Protein AF-A0A3A1U4P5-F1 (afdb_monomer)

Organism: NCBI:txid2306585

pLDDT: mean 86.55, std 12.1, range [47.84, 97.88]

Secondary structure (DSSP, 8-state):
-HHHHHHHHHHHHHHHHHHHHT-HHHHHHHHHHHHHHHHHHHHHHHHHHHTTSS---GGGS-S-EETTEETTHHHHHHHHHHHHHHHHHHH------

Foldseek 3Di:
DVVLVVVLVVLLVVLLVLQVVVHDVSNVVLVVQLVVQLVVCLVVQLVCQVVVVDDDDPVPAPPDDDNRGGPVSSSVSSSCSRNVSSVCVVPPDDPPD

Sequence (97 aa):
MWLAAGVAVPVSVVALVVLALHGRRVLLAALAGLVALVALTAVFDNVIVGSGIVAYDESRILGVRLGVAPVEDFSYAIVAALALPALWVLLRPRRAR

Solvent-accessible surface area (backbone atoms only — not comparable to full-atom values): 5473 Å² total; per-residue (Å²): 102,72,71,56,60,65,48,38,56,59,49,32,50,52,16,49,51,51,26,48,76,72,29,68,69,54,32,52,52,38,50,51,49,32,53,52,49,50,53,49,49,57,53,50,44,28,49,42,37,68,70,61,79,48,84,81,62,72,91,73,50,93,80,56,55,59,85,76,20,60,53,68,64,52,49,55,50,51,29,50,39,32,36,51,60,27,48,51,64,72,67,52,75,80,75,80,124

Nearest PDB structures (foldseek):
  7y8a-assembly1_K  TM=3.428E-01  e=5.612E+00  Chroomonas placoidea
  6uzv-assembly1_K  TM=3.475E-01  e=8.313E+00  Synechocystis sp. PCC 6803 substr. Kazusa
  7qco-assembly1_L  TM=2.566E-01  e=7.859E+00  Chroococcidiopsis sp. TS-821

Structure (mmCIF, N/CA/C/O backbone):
data_AF-A0A3A1U4P5-F1
#
_entry.id   AF-A0A3A1U4P5-F1
#
loop_
_atom_site.group_PDB
_atom_site.id
_atom_site.type_symbol
_atom_site.label_atom_id
_atom_site.label_alt_id
_atom_site.label_comp_id
_atom_site.label_asym_id
_atom_site.label_entity_id
_atom_site.label_seq_id
_atom_site.pdbx_PDB_ins_code
_atom_site.Cartn_x
_atom_site.Cartn_y
_atom_site.Cartn_z
_atom_site.occupancy
_atom_site.B_iso_or_equiv
_atom_site.auth_seq_id
_atom_site.auth_comp_id
_atom_site.auth_asym_id
_atom_site.auth_atom_id
_atom_site.pdbx_PDB_model_num
ATOM 1 N N . MET A 1 1 ? -1.565 -12.668 -12.221 1.00 58.03 1 MET A N 1
ATOM 2 C CA . MET A 1 1 ? -1.861 -11.227 -12.382 1.00 58.03 1 MET A CA 1
ATOM 3 C C . MET A 1 1 ? -3.307 -10.902 -12.010 1.00 58.03 1 MET A C 1
ATOM 5 O O . MET A 1 1 ? -3.505 -10.292 -10.971 1.00 58.03 1 MET A O 1
ATOM 9 N N . TRP A 1 2 ? -4.319 -11.370 -12.757 1.00 51.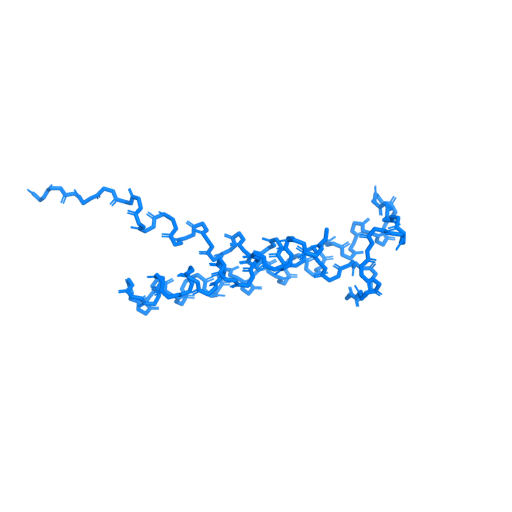44 2 TRP A N 1
ATOM 10 C CA . TRP A 1 2 ? -5.740 -11.028 -12.526 1.00 51.44 2 TRP A CA 1
ATOM 11 C C . TRP A 1 2 ? -6.265 -11.316 -11.108 1.00 51.44 2 TRP A C 1
ATOM 13 O O . TRP A 1 2 ? -6.954 -10.483 -10.526 1.00 51.44 2 TRP A O 1
ATOM 23 N N . LEU A 1 3 ? -5.872 -12.445 -10.506 1.00 55.47 3 LEU A N 1
ATOM 24 C CA . LEU A 1 3 ? -6.245 -12.781 -9.125 1.00 55.47 3 LEU A CA 1
ATOM 25 C C . LEU A 1 3 ? -5.576 -11.869 -8.078 1.00 55.47 3 LEU A C 1
ATOM 27 O O . LEU A 1 3 ? -6.169 -11.598 -7.042 1.00 55.47 3 LEU A O 1
ATOM 31 N N . ALA A 1 4 ? -4.369 -11.361 -8.351 1.00 58.28 4 ALA A N 1
ATOM 32 C CA . ALA A 1 4 ? -3.655 -10.468 -7.436 1.00 58.28 4 ALA A CA 1
ATOM 33 C C . ALA A 1 4 ? -4.269 -9.057 -7.440 1.00 58.28 4 ALA A C 1
ATOM 35 O O . ALA A 1 4 ? -4.523 -8.498 -6.377 1.00 58.28 4 ALA A O 1
ATOM 36 N N . ALA A 1 5 ? -4.603 -8.524 -8.622 1.00 63.84 5 ALA A N 1
ATOM 37 C CA . ALA A 1 5 ? -5.297 -7.240 -8.751 1.00 63.84 5 ALA A CA 1
ATOM 38 C C . ALA A 1 5 ? -6.717 -7.282 -8.152 1.00 63.84 5 ALA A C 1
ATOM 40 O O . ALA A 1 5 ? -7.130 -6.344 -7.470 1.00 63.84 5 ALA A O 1
ATOM 41 N N . GLY A 1 6 ? -7.437 -8.396 -8.338 1.00 76.06 6 GLY A N 1
ATOM 42 C CA . GLY A 1 6 ? -8.780 -8.588 -7.782 1.00 76.06 6 GLY A CA 1
ATOM 43 C C . GLY A 1 6 ? -8.825 -8.640 -6.250 1.00 76.06 6 GLY A C 1
ATOM 44 O O . GLY A 1 6 ? -9.822 -8.234 -5.663 1.00 76.06 6 GLY A O 1
ATOM 45 N N . VAL A 1 7 ? -7.747 -9.090 -5.597 1.00 82.12 7 VAL A N 1
ATOM 46 C CA . VAL A 1 7 ? -7.638 -9.149 -4.126 1.00 82.12 7 VAL A CA 1
ATOM 47 C C . VAL A 1 7 ? -7.032 -7.870 -3.540 1.00 82.12 7 VAL A C 1
ATOM 49 O O . VAL A 1 7 ? -7.392 -7.475 -2.432 1.00 82.12 7 VAL A O 1
ATOM 52 N N . ALA A 1 8 ? -6.160 -7.180 -4.277 1.00 86.62 8 ALA A N 1
ATOM 53 C CA . ALA A 1 8 ? -5.509 -5.962 -3.801 1.00 86.62 8 ALA A CA 1
ATOM 54 C C . ALA A 1 8 ? -6.522 -4.874 -3.415 1.00 86.62 8 ALA A C 1
ATOM 56 O O . ALA A 1 8 ? -6.457 -4.333 -2.314 1.00 86.62 8 ALA A O 1
ATOM 57 N N . VAL A 1 9 ? -7.506 -4.611 -4.281 1.00 90.00 9 VAL A N 1
ATOM 58 C CA . VAL A 1 9 ? -8.539 -3.591 -4.039 1.00 90.00 9 VAL A CA 1
ATOM 59 C C . VAL A 1 9 ? -9.331 -3.853 -2.750 1.00 90.00 9 VAL A C 1
ATOM 61 O O . VAL A 1 9 ? -9.330 -2.973 -1.885 1.00 90.00 9 VAL A O 1
ATOM 64 N N . PRO A 1 10 ? -9.981 -5.019 -2.548 1.00 93.12 10 PRO A N 1
ATOM 65 C CA . PRO A 1 10 ? -10.740 -5.260 -1.325 1.00 93.12 10 PRO A CA 1
ATOM 66 C C . PRO A 1 10 ? -9.853 -5.237 -0.077 1.00 93.12 10 PRO A C 1
ATOM 68 O O . PRO A 1 10 ? -10.272 -4.689 0.940 1.00 93.12 10 PRO A O 1
ATOM 71 N N . VAL A 1 11 ? -8.615 -5.744 -0.143 1.00 93.94 11 VAL A N 1
ATOM 72 C CA . VAL A 1 11 ? -7.680 -5.689 0.994 1.00 93.94 11 VAL A CA 1
ATOM 73 C C . 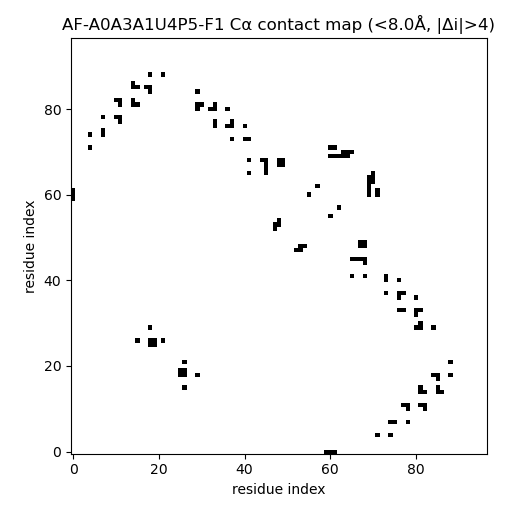VAL A 1 11 ? -7.329 -4.246 1.354 1.00 93.94 11 VAL A C 1
ATOM 75 O O . VAL A 1 11 ? -7.414 -3.873 2.524 1.00 93.94 11 VAL A O 1
ATOM 78 N N . SER A 1 12 ? -6.987 -3.411 0.372 1.00 94.50 12 SER A N 1
ATOM 79 C CA . SER A 1 12 ? -6.674 -1.996 0.595 1.00 94.50 12 SER A CA 1
ATOM 80 C C . SER A 1 12 ? -7.875 -1.213 1.129 1.00 94.50 12 SER A C 1
ATOM 82 O O . SER A 1 12 ? -7.707 -0.388 2.027 1.00 94.50 12 SER A O 1
ATOM 84 N N . VAL A 1 13 ? -9.088 -1.495 0.639 1.00 96.00 13 VAL A N 1
ATOM 85 C CA . VAL A 1 13 ? -10.325 -0.876 1.143 1.00 96.00 13 VAL A CA 1
ATOM 86 C C . VAL A 1 13 ? -10.578 -1.274 2.595 1.00 96.00 13 VAL A C 1
ATOM 88 O O . VAL A 1 13 ? -10.787 -0.401 3.435 1.00 96.00 13 VAL A O 1
ATOM 91 N N . VAL A 1 14 ? -10.508 -2.568 2.923 1.00 97.19 14 VAL A N 1
ATOM 92 C CA . VAL A 1 14 ? -10.684 -3.049 4.304 1.00 97.19 14 VAL A CA 1
ATOM 93 C C . VAL A 1 14 ? -9.635 -2.434 5.226 1.00 97.19 14 VAL A C 1
ATOM 95 O O . VAL A 1 14 ? -9.978 -1.942 6.299 1.00 97.19 14 VAL A O 1
ATOM 98 N N . ALA A 1 15 ? -8.372 -2.397 4.802 1.00 96.88 15 ALA A N 1
ATOM 99 C CA . ALA A 1 15 ? -7.298 -1.781 5.568 1.00 96.88 15 ALA A CA 1
ATOM 100 C C . ALA A 1 15 ? -7.552 -0.285 5.819 1.00 96.88 15 ALA A C 1
ATOM 102 O O . ALA A 1 15 ? -7.436 0.168 6.956 1.00 96.88 15 ALA A O 1
ATOM 103 N N . LEU A 1 16 ? -7.969 0.475 4.801 1.00 96.81 16 LEU A N 1
ATOM 104 C CA . LEU A 1 16 ? -8.338 1.888 4.949 1.00 96.81 16 LEU A CA 1
ATOM 105 C C . LEU A 1 16 ? -9.496 2.084 5.928 1.00 96.81 16 LEU A C 1
ATOM 107 O O . LEU A 1 16 ? -9.425 2.973 6.776 1.00 96.81 16 LEU A O 1
ATOM 111 N N . VAL A 1 17 ? -10.532 1.245 5.849 1.00 97.50 17 VAL A N 1
ATOM 112 C CA . VAL A 1 17 ? -11.666 1.283 6.783 1.00 97.50 17 VAL A CA 1
ATOM 113 C C . VAL A 1 17 ? -11.187 1.011 8.207 1.00 97.50 17 VAL A C 1
ATOM 115 O O . VAL A 1 17 ? -11.478 1.799 9.103 1.00 97.50 17 VAL A O 1
ATOM 118 N N . VAL A 1 18 ? -10.390 -0.039 8.425 1.00 97.12 18 VAL A N 1
ATOM 119 C CA . VAL A 1 18 ? -9.808 -0.347 9.741 1.00 97.12 18 VAL A CA 1
ATOM 120 C C . VAL A 1 18 ? -9.014 0.846 10.271 1.00 97.12 18 VAL A C 1
ATOM 122 O O . VAL A 1 18 ? -9.233 1.268 11.405 1.00 97.12 18 VAL A O 1
ATOM 125 N N . LEU A 1 19 ? -8.131 1.434 9.466 1.00 96.75 19 LEU A N 1
ATOM 126 C CA . LEU A 1 19 ? -7.303 2.572 9.874 1.00 96.75 19 LEU A CA 1
ATOM 127 C C . LEU A 1 19 ? -8.137 3.817 10.197 1.00 96.75 19 LEU A C 1
ATOM 129 O O . LEU A 1 19 ? -7.860 4.498 11.184 1.00 96.75 19 LEU A O 1
ATOM 133 N N . ALA A 1 20 ? -9.178 4.092 9.407 1.00 95.69 20 ALA A N 1
ATOM 134 C CA . ALA A 1 20 ? -10.099 5.199 9.642 1.00 95.69 20 ALA A CA 1
ATOM 135 C C . ALA A 1 20 ? -10.877 5.023 10.955 1.00 95.69 20 ALA A C 1
ATOM 137 O O . ALA A 1 20 ? -10.974 5.968 11.741 1.00 95.69 20 ALA A O 1
ATOM 138 N N . LEU A 1 21 ? -11.357 3.806 11.233 1.00 96.38 21 LEU A N 1
ATOM 139 C CA . LEU A 1 21 ? -12.074 3.469 12.469 1.00 96.38 21 LEU A CA 1
ATOM 140 C C . LEU A 1 21 ? -11.188 3.570 13.721 1.00 96.38 21 LEU A C 1
ATOM 142 O O . LEU A 1 21 ? -11.695 3.843 14.806 1.00 96.38 21 LEU A O 1
ATOM 146 N N . HIS A 1 22 ? -9.870 3.410 13.583 1.00 94.88 22 HIS A N 1
ATOM 147 C CA . HIS A 1 22 ? -8.908 3.569 14.682 1.00 94.88 22 HIS A CA 1
ATOM 148 C C . HIS A 1 22 ? -8.386 5.007 14.854 1.00 94.88 22 HIS A C 1
ATOM 150 O O . HIS A 1 22 ? -7.583 5.279 15.751 1.00 94.88 22 HIS A O 1
ATOM 156 N N . GLY A 1 23 ? -8.880 5.947 14.044 1.00 96.38 23 GLY A N 1
ATOM 157 C CA . GLY A 1 23 ? -8.757 7.383 14.269 1.00 96.38 23 GLY A CA 1
ATOM 158 C C . GLY A 1 23 ? -7.920 8.130 13.232 1.00 96.38 23 GLY A C 1
ATOM 159 O O . GLY A 1 23 ? -6.973 7.618 12.636 1.00 96.38 23 GLY A O 1
ATOM 160 N N . ARG A 1 24 ? -8.233 9.424 13.076 1.00 95.94 24 ARG A N 1
ATOM 161 C CA . ARG A 1 24 ? -7.647 10.303 12.048 1.00 95.94 24 ARG A CA 1
ATOM 162 C C . ARG A 1 24 ? -6.117 10.336 12.058 1.00 95.94 24 ARG A C 1
ATOM 164 O O . ARG A 1 24 ? -5.513 10.386 10.996 1.00 95.94 24 ARG A O 1
ATOM 171 N N . ARG A 1 25 ? -5.479 10.307 13.234 1.00 96.12 25 ARG A N 1
ATOM 172 C CA . ARG A 1 25 ? -4.007 10.317 13.332 1.00 96.12 25 ARG A CA 1
ATOM 173 C C . ARG A 1 25 ? -3.379 9.053 12.734 1.00 96.12 25 ARG A C 1
ATOM 175 O O . ARG A 1 25 ? -2.378 9.162 12.038 1.00 96.12 25 ARG A O 1
ATOM 182 N N . VAL A 1 26 ? -3.982 7.888 12.978 1.00 95.25 26 VAL A N 1
ATOM 183 C CA . VAL A 1 26 ? -3.520 6.596 12.443 1.00 95.25 26 VAL A CA 1
ATOM 184 C C . VAL A 1 26 ? -3.685 6.571 10.926 1.00 95.25 26 VAL A C 1
ATOM 186 O O . VAL A 1 26 ? -2.739 6.246 10.213 1.00 95.25 26 VAL A O 1
ATOM 189 N N . LEU A 1 27 ? -4.851 7.001 10.434 1.00 96.88 27 LEU A N 1
ATOM 190 C CA . LEU A 1 27 ? -5.117 7.105 9.001 1.00 96.88 27 LEU A CA 1
ATOM 191 C C . LEU A 1 27 ? -4.122 8.037 8.296 1.00 96.88 27 LEU A C 1
ATOM 193 O O . LEU A 1 27 ? -3.530 7.646 7.298 1.00 96.88 27 LEU A O 1
ATOM 197 N N . LEU A 1 28 ? -3.902 9.250 8.815 1.00 97.56 28 LEU A N 1
ATOM 198 C CA . LEU A 1 28 ? -2.979 10.206 8.192 1.00 97.56 28 LEU A CA 1
ATOM 199 C C . LEU A 1 28 ? -1.532 9.702 8.184 1.00 97.56 28 LEU A C 1
ATOM 201 O O . LEU A 1 28 ? -0.836 9.906 7.195 1.00 97.56 28 LEU A O 1
ATOM 205 N N . A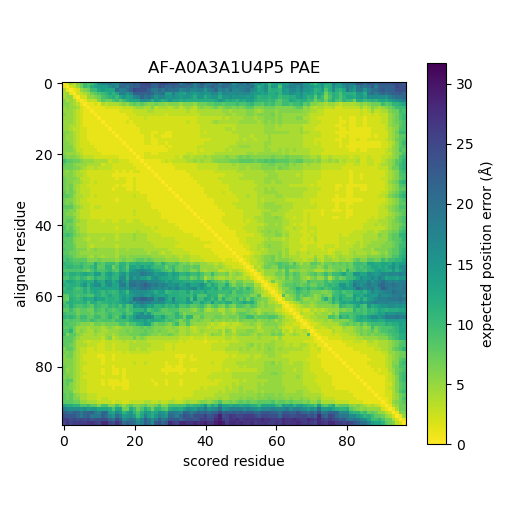LA A 1 29 ? -1.089 9.019 9.243 1.00 96.56 29 ALA A N 1
ATOM 206 C CA . ALA A 1 29 ? 0.237 8.406 9.274 1.00 96.56 29 ALA A CA 1
ATOM 207 C C . ALA A 1 29 ? 0.378 7.299 8.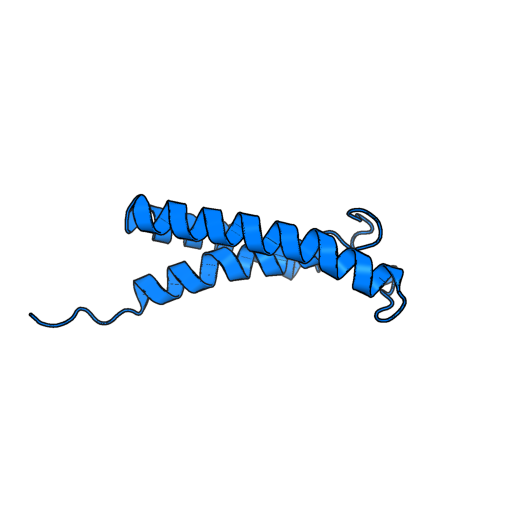215 1.00 96.56 29 ALA A C 1
ATOM 209 O O . ALA A 1 29 ? 1.375 7.262 7.497 1.00 96.56 29 ALA A O 1
ATOM 210 N N . ALA A 1 30 ? -0.637 6.440 8.072 1.00 96.94 30 ALA A N 1
ATOM 211 C CA . ALA A 1 30 ? -0.649 5.401 7.045 1.00 96.94 30 ALA A CA 1
ATOM 212 C C . ALA A 1 30 ? -0.681 5.990 5.625 1.00 96.94 30 ALA A C 1
ATOM 214 O O . ALA A 1 30 ? 0.053 5.525 4.761 1.00 96.94 30 ALA A O 1
ATOM 215 N N . LEU A 1 31 ? -1.466 7.048 5.387 1.00 97.25 31 LEU A N 1
ATOM 216 C CA . LEU A 1 31 ? -1.513 7.734 4.091 1.00 97.25 31 LEU A CA 1
ATOM 217 C C . LEU A 1 31 ? -0.193 8.435 3.755 1.00 97.25 31 LEU A C 1
ATOM 219 O O . LEU A 1 31 ? 0.254 8.371 2.614 1.00 97.25 31 LEU A O 1
ATOM 223 N N . ALA A 1 32 ? 0.460 9.067 4.732 1.00 97.88 32 ALA A N 1
ATOM 224 C CA . ALA A 1 32 ? 1.785 9.649 4.532 1.00 97.88 32 ALA A CA 1
ATOM 225 C C . ALA A 1 32 ? 2.817 8.568 4.167 1.00 97.88 32 ALA A C 1
ATOM 227 O O . ALA A 1 32 ? 3.588 8.746 3.225 1.00 97.88 32 ALA A O 1
ATOM 228 N N . GLY A 1 33 ? 2.786 7.426 4.864 1.00 97.25 33 GLY A N 1
ATOM 229 C CA . GLY A 1 33 ? 3.620 6.266 4.545 1.00 97.25 33 GLY A CA 1
ATOM 230 C C . GLY A 1 33 ? 3.329 5.687 3.160 1.00 97.25 33 GLY A C 1
ATOM 231 O O . GLY A 1 33 ? 4.262 5.391 2.422 1.00 97.25 33 GLY A O 1
ATOM 232 N N . LEU A 1 34 ? 2.053 5.590 2.777 1.00 96.81 34 LEU A N 1
ATOM 233 C CA . LEU A 1 34 ? 1.625 5.158 1.446 1.00 96.81 34 LEU A CA 1
ATOM 234 C C . LEU A 1 34 ? 2.200 6.063 0.356 1.00 96.81 34 LEU A C 1
ATOM 236 O O . LEU A 1 34 ? 2.791 5.561 -0.594 1.00 96.81 34 LEU A O 1
ATOM 240 N N . VAL A 1 35 ? 2.055 7.383 0.500 1.00 97.44 35 VAL A N 1
ATOM 241 C CA . VAL A 1 35 ? 2.583 8.353 -0.471 1.00 97.44 35 VAL A CA 1
ATOM 242 C C . VAL A 1 35 ? 4.099 8.232 -0.584 1.00 97.44 35 VAL A C 1
ATOM 244 O O . VAL A 1 35 ? 4.619 8.156 -1.694 1.00 97.44 35 VAL A O 1
ATOM 247 N N . ALA A 1 36 ? 4.804 8.173 0.549 1.00 97.31 36 ALA A N 1
ATOM 248 C CA . ALA A 1 36 ? 6.253 8.020 0.558 1.00 97.31 36 ALA A CA 1
ATOM 249 C C . ALA A 1 36 ? 6.691 6.713 -0.119 1.00 97.31 36 ALA A C 1
ATOM 251 O O . ALA A 1 36 ? 7.575 6.739 -0.971 1.00 97.31 36 ALA A O 1
ATOM 252 N N . LEU A 1 37 ? 6.053 5.586 0.215 1.00 96.31 37 LEU A N 1
ATOM 253 C CA . LEU A 1 37 ? 6.403 4.288 -0.353 1.00 96.31 37 LEU A CA 1
ATOM 254 C C . LEU A 1 37 ? 6.130 4.248 -1.857 1.00 96.31 37 LEU A C 1
ATOM 256 O O . LEU A 1 37 ? 7.016 3.870 -2.606 1.00 96.31 37 LEU A O 1
ATOM 260 N N . VAL A 1 38 ? 4.959 4.704 -2.309 1.00 94.56 38 VAL A N 1
ATOM 261 C CA . VAL A 1 38 ? 4.612 4.753 -3.739 1.00 94.56 38 VAL A CA 1
ATOM 262 C C . VAL A 1 38 ? 5.569 5.655 -4.515 1.00 94.56 38 VAL A C 1
ATOM 264 O O . VAL A 1 38 ? 5.987 5.290 -5.611 1.00 94.56 38 VAL A O 1
ATOM 267 N N . ALA A 1 39 ? 5.952 6.807 -3.957 1.00 95.12 39 ALA A N 1
ATOM 268 C CA . ALA A 1 39 ? 6.921 7.696 -4.591 1.00 95.12 39 ALA A CA 1
ATOM 269 C C . ALA A 1 39 ? 8.303 7.037 -4.711 1.00 95.12 39 ALA A C 1
ATOM 271 O O . ALA A 1 39 ? 8.928 7.109 -5.767 1.00 95.12 39 ALA A O 1
ATOM 272 N N . LEU A 1 40 ? 8.764 6.358 -3.656 1.00 95.00 40 LEU A N 1
ATOM 273 C CA . LEU A 1 40 ? 10.023 5.617 -3.688 1.00 95.00 40 LEU A CA 1
ATOM 274 C C . LEU A 1 40 ? 9.959 4.466 -4.699 1.00 95.00 40 LEU A C 1
ATOM 276 O O . LEU A 1 40 ? 10.852 4.365 -5.531 1.00 95.00 40 LEU A O 1
ATOM 280 N N . THR A 1 41 ? 8.895 3.660 -4.692 1.00 93.44 41 THR A N 1
ATOM 281 C CA . THR A 1 41 ? 8.659 2.586 -5.673 1.00 93.44 41 THR A CA 1
ATOM 282 C C . THR A 1 41 ? 8.679 3.134 -7.098 1.00 93.44 41 THR A C 1
ATOM 284 O O . THR A 1 41 ? 9.379 2.596 -7.947 1.00 93.44 41 THR A O 1
ATOM 287 N N . ALA A 1 42 ? 8.027 4.276 -7.351 1.00 91.00 42 ALA A N 1
ATOM 288 C CA . ALA A 1 42 ? 8.037 4.906 -8.670 1.00 91.00 42 ALA A CA 1
ATOM 289 C C . ALA A 1 42 ? 9.450 5.221 -9.164 1.00 91.00 42 ALA A C 1
ATOM 291 O O . ALA A 1 42 ? 9.756 5.002 -10.335 1.00 91.00 42 ALA A O 1
ATOM 292 N N . VAL A 1 43 ? 10.306 5.736 -8.283 1.00 93.44 43 VAL A N 1
ATOM 293 C CA . VAL A 1 43 ? 11.683 6.095 -8.631 1.00 93.44 43 VAL A CA 1
ATOM 294 C C . VAL A 1 43 ? 12.547 4.845 -8.775 1.00 93.44 43 VAL A C 1
ATOM 296 O O . VAL A 1 43 ? 13.204 4.667 -9.800 1.00 93.44 43 VAL A O 1
ATOM 299 N N . PHE A 1 44 ? 12.552 3.973 -7.768 1.00 92.06 44 PHE A N 1
ATOM 300 C CA . PHE A 1 44 ? 13.474 2.843 -7.714 1.00 92.06 44 PHE A CA 1
ATOM 301 C C . PHE A 1 44 ? 13.126 1.743 -8.712 1.00 92.06 44 PHE A C 1
ATOM 303 O O . PHE A 1 44 ? 14.045 1.226 -9.341 1.00 92.06 44 PHE A O 1
ATOM 310 N N . ASP A 1 45 ? 11.848 1.443 -8.952 1.00 90.31 45 ASP A N 1
ATOM 311 C CA . ASP A 1 45 ? 11.473 0.420 -9.935 1.00 90.31 45 ASP A CA 1
ATOM 312 C C . ASP A 1 45 ? 11.876 0.859 -11.344 1.00 90.31 45 ASP A C 1
ATOM 314 O O . ASP A 1 45 ? 12.429 0.074 -12.113 1.00 90.31 45 ASP A O 1
ATOM 318 N N . ASN A 1 46 ? 11.702 2.145 -11.667 1.00 88.69 46 ASN A N 1
ATOM 319 C CA . ASN A 1 46 ? 12.159 2.687 -12.944 1.00 88.69 46 ASN A CA 1
ATOM 320 C C . ASN A 1 46 ? 13.685 2.621 -13.090 1.00 88.69 46 ASN A C 1
ATOM 322 O O . ASN A 1 46 ? 14.175 2.319 -14.177 1.00 88.69 46 ASN A O 1
ATOM 326 N N . VAL A 1 47 ? 14.445 2.848 -12.014 1.00 90.75 47 VAL A N 1
ATOM 327 C CA . VAL A 1 47 ? 15.911 2.703 -12.026 1.00 90.75 47 VAL A CA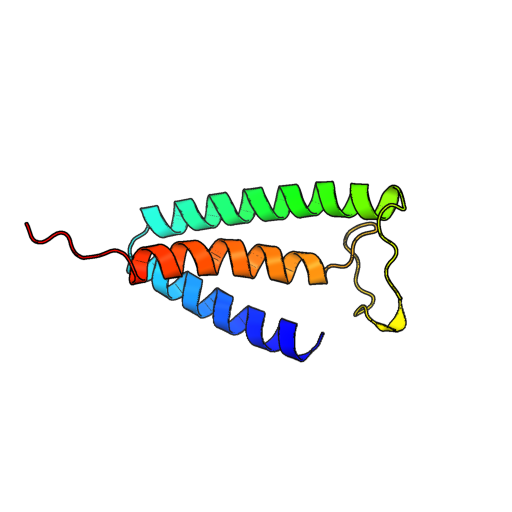 1
ATOM 328 C C . VAL A 1 47 ? 16.327 1.238 -12.188 1.00 90.75 47 VAL A C 1
ATOM 330 O O . VAL A 1 47 ? 17.207 0.939 -12.993 1.00 90.75 47 VAL A O 1
ATOM 333 N N . ILE A 1 48 ? 15.702 0.312 -11.461 1.00 89.00 48 ILE A N 1
ATOM 334 C CA . ILE A 1 48 ? 16.022 -1.125 -11.500 1.00 89.00 48 ILE A CA 1
ATOM 335 C C . ILE A 1 48 ? 15.723 -1.710 -12.883 1.00 89.00 48 ILE A C 1
ATOM 337 O O . ILE A 1 48 ? 16.566 -2.395 -13.465 1.00 89.00 48 ILE A O 1
ATOM 341 N N . VAL A 1 49 ? 14.548 -1.405 -13.434 1.00 87.94 49 VAL A N 1
ATOM 342 C CA . VAL A 1 49 ? 14.150 -1.874 -14.767 1.00 87.94 49 VAL A CA 1
ATOM 343 C C . VAL A 1 49 ? 14.967 -1.171 -15.850 1.00 87.94 49 VAL A C 1
ATOM 345 O O . VAL A 1 49 ? 15.465 -1.817 -16.767 1.00 87.94 49 VAL A O 1
ATOM 348 N N . GLY A 1 50 ? 15.172 0.143 -15.727 1.00 85.38 50 GLY A N 1
ATOM 349 C CA . GLY A 1 50 ? 15.927 0.939 -16.697 1.00 85.38 50 GLY A CA 1
ATOM 350 C C . GLY A 1 50 ? 17.421 0.608 -16.755 1.00 85.38 50 GLY A C 1
ATOM 351 O O . GLY A 1 50 ? 18.036 0.763 -17.806 1.00 85.38 50 GLY A O 1
ATOM 352 N N . SER A 1 51 ? 18.006 0.118 -15.660 1.00 88.81 51 SER A N 1
ATOM 353 C CA . SER A 1 51 ? 19.404 -0.343 -15.616 1.00 88.81 51 SER A CA 1
ATOM 354 C C . SER A 1 51 ? 19.597 -1.775 -16.123 1.00 88.81 51 SER A C 1
ATOM 356 O O . SER A 1 51 ? 20.732 -2.241 -16.207 1.00 88.81 51 SER A O 1
ATOM 358 N N . GLY A 1 52 ? 18.515 -2.481 -16.468 1.00 82.94 52 GLY A N 1
ATOM 359 C CA . GLY A 1 52 ? 18.576 -3.861 -16.950 1.00 82.94 52 GLY A CA 1
ATOM 360 C C . GLY A 1 52 ? 18.898 -4.890 -15.863 1.00 82.94 52 GLY A C 1
ATOM 361 O O . GLY A 1 52 ? 19.216 -6.030 -16.192 1.00 82.94 52 GLY A O 1
ATOM 362 N N . ILE A 1 53 ? 18.807 -4.519 -14.578 1.00 85.50 53 ILE A N 1
ATOM 363 C CA . ILE A 1 53 ? 18.975 -5.456 -13.453 1.00 85.50 53 ILE A CA 1
ATOM 364 C C . ILE A 1 53 ? 17.833 -6.482 -13.447 1.00 85.50 53 ILE A C 1
ATOM 366 O O . ILE A 1 53 ? 18.051 -7.653 -13.140 1.00 85.50 53 ILE A O 1
ATOM 370 N N . VAL A 1 54 ? 16.620 -6.047 -13.802 1.00 81.06 54 VAL A N 1
ATOM 371 C CA . VAL A 1 54 ? 15.425 -6.894 -13.895 1.00 81.06 54 VAL A CA 1
ATOM 372 C C . VAL A 1 54 ? 14.804 -6.751 -15.280 1.00 81.06 54 VAL A C 1
ATOM 374 O O . VAL A 1 54 ? 14.497 -5.644 -15.719 1.00 81.06 54 VAL A O 1
ATOM 377 N N . ALA A 1 55 ? 14.582 -7.883 -15.949 1.00 77.06 55 ALA A N 1
ATOM 378 C CA . ALA A 1 55 ? 13.872 -7.962 -17.220 1.00 77.06 55 ALA A CA 1
ATOM 379 C C . ALA A 1 55 ? 12.504 -8.628 -17.016 1.00 77.06 55 ALA A C 1
ATOM 381 O O . ALA A 1 55 ? 12.419 -9.737 -16.487 1.00 77.06 55 ALA A O 1
ATOM 382 N N . TYR A 1 56 ? 11.436 -7.950 -17.438 1.00 75.69 56 TYR A N 1
ATOM 383 C CA . TYR A 1 56 ? 10.073 -8.479 -17.402 1.00 75.69 56 TYR A CA 1
ATOM 384 C C . TYR A 1 56 ? 9.723 -9.169 -18.721 1.00 75.69 56 TYR A C 1
ATOM 386 O O . TYR A 1 56 ? 10.000 -8.642 -19.797 1.00 75.69 56 TYR A O 1
ATOM 394 N N . ASP A 1 57 ? 9.068 -10.323 -18.627 1.00 74.38 57 ASP A N 1
ATOM 395 C CA . ASP A 1 57 ? 8.466 -11.011 -19.768 1.00 74.38 57 ASP A CA 1
ATOM 396 C C . ASP A 1 57 ? 7.136 -10.329 -20.128 1.00 74.38 57 ASP A C 1
ATOM 398 O O . ASP A 1 57 ? 6.223 -10.246 -19.298 1.00 74.38 57 ASP A O 1
ATOM 402 N N . GLU A 1 58 ? 7.023 -9.836 -21.362 1.00 68.88 58 GLU A N 1
ATOM 403 C CA . GLU A 1 58 ? 5.838 -9.123 -21.853 1.00 68.88 58 GLU A CA 1
ATOM 404 C C . GLU A 1 58 ? 4.562 -9.970 -21.775 1.00 68.88 58 GLU A C 1
ATOM 40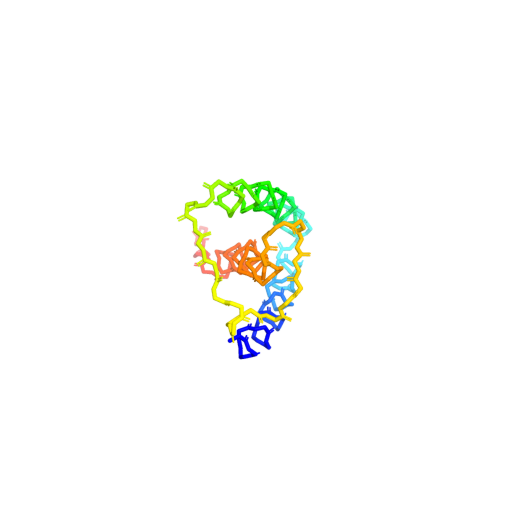6 O O . GLU A 1 58 ? 3.477 -9.430 -21.572 1.00 68.88 58 GLU A O 1
ATOM 411 N N . SER A 1 59 ? 4.683 -11.301 -21.836 1.00 70.19 59 SER A N 1
ATOM 412 C CA . SER A 1 59 ? 3.546 -12.222 -21.711 1.00 70.19 59 SER A CA 1
ATOM 413 C C . SER A 1 59 ? 2.952 -12.287 -20.299 1.00 70.19 59 SER A C 1
ATOM 415 O O . SER A 1 59 ? 1.860 -12.829 -20.104 1.00 70.19 59 SER A O 1
ATOM 417 N N . ARG A 1 60 ? 3.662 -11.758 -19.293 1.00 69.44 60 ARG A N 1
ATOM 418 C CA . ARG A 1 60 ? 3.262 -11.816 -17.881 1.00 69.44 60 ARG A CA 1
ATOM 419 C C . ARG A 1 60 ? 2.806 -10.486 -17.308 1.00 69.44 60 ARG A C 1
ATOM 421 O O . ARG A 1 60 ? 2.267 -10.499 -16.207 1.00 69.44 60 ARG A O 1
ATOM 428 N N . ILE A 1 61 ? 2.977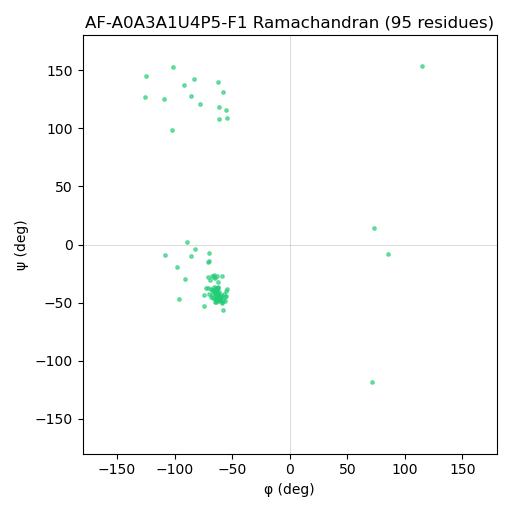 -9.384 -18.027 1.00 75.12 61 ILE A N 1
ATOM 429 C CA . ILE A 1 61 ? 2.537 -8.047 -17.613 1.00 75.12 61 ILE A CA 1
ATOM 430 C C . ILE A 1 61 ? 1.235 -7.664 -18.333 1.00 75.12 61 ILE A C 1
ATOM 432 O O . ILE A 1 61 ? 0.958 -8.121 -19.435 1.00 75.12 61 ILE A O 1
ATOM 436 N N . LEU A 1 62 ? 0.419 -6.811 -17.718 1.00 65.56 62 LEU A N 1
ATOM 437 C CA . LEU A 1 62 ? -0.808 -6.239 -18.290 1.00 65.56 62 LEU A CA 1
ATOM 438 C C . LEU A 1 62 ? -0.509 -5.235 -19.418 1.00 65.56 62 LEU A C 1
ATOM 440 O O . LEU A 1 62 ? -1.434 -4.751 -20.065 1.00 65.56 62 LEU A O 1
ATOM 444 N N . GLY A 1 63 ? 0.767 -4.899 -19.639 1.00 70.38 63 GLY A N 1
ATOM 445 C CA . GLY A 1 63 ? 1.237 -3.997 -20.693 1.00 70.38 63 GLY A CA 1
ATOM 446 C C . GLY A 1 63 ? 1.194 -2.510 -20.326 1.00 70.38 63 GLY A C 1
ATOM 447 O O . GLY A 1 63 ? 1.752 -1.691 -21.052 1.00 70.38 63 GLY A O 1
ATOM 448 N N . VAL A 1 64 ? 0.590 -2.143 -19.191 1.00 77.25 64 VAL A N 1
ATOM 449 C CA . VAL A 1 64 ? 0.567 -0.758 -18.702 1.00 77.25 64 VAL A CA 1
ATOM 450 C C . VAL A 1 64 ? 1.833 -0.487 -17.892 1.00 77.25 64 VAL A C 1
ATOM 452 O O . VAL A 1 64 ? 2.158 -1.222 -16.963 1.00 77.25 64 VAL A O 1
ATOM 455 N N . ARG A 1 65 ? 2.555 0.583 -18.233 1.00 80.06 65 ARG A N 1
ATOM 456 C CA . ARG A 1 65 ? 3.810 0.966 -17.575 1.00 80.06 65 ARG A CA 1
ATOM 457 C C . ARG A 1 65 ? 3.749 2.397 -17.056 1.00 80.06 65 ARG A C 1
ATOM 459 O O . ARG A 1 65 ? 3.151 3.264 -17.693 1.00 80.06 65 ARG A O 1
ATOM 466 N N . LEU A 1 66 ? 4.397 2.648 -15.922 1.00 76.50 66 LEU A N 1
ATOM 467 C CA . LEU A 1 66 ? 4.710 3.992 -15.443 1.00 76.50 66 LEU A CA 1
ATOM 468 C C . LEU A 1 66 ? 6.188 4.262 -15.739 1.00 76.50 66 LEU A C 1
ATOM 470 O O . LEU A 1 66 ? 7.064 3.817 -14.998 1.00 76.50 66 LEU A O 1
ATOM 474 N N . GLY A 1 67 ? 6.462 4.965 -16.839 1.00 80.69 67 GLY A N 1
ATOM 475 C CA . GLY A 1 67 ? 7.816 5.051 -17.385 1.00 80.69 67 GLY A CA 1
ATOM 476 C C . GLY A 1 67 ? 8.218 3.716 -18.014 1.00 80.69 67 GLY A C 1
ATOM 477 O O . GLY A 1 67 ? 7.575 3.263 -18.959 1.00 80.69 67 GLY A O 1
ATOM 478 N N . VAL A 1 68 ? 9.263 3.080 -17.486 1.00 79.50 68 VAL A N 1
ATOM 479 C CA . VAL A 1 68 ? 9.726 1.747 -17.911 1.00 79.50 68 VAL A CA 1
ATOM 480 C C . VAL A 1 68 ? 9.229 0.615 -17.008 1.00 79.50 68 VAL A C 1
ATOM 482 O O . VAL A 1 68 ? 9.191 -0.528 -17.468 1.00 79.50 68 VAL A O 1
ATOM 485 N N . ALA A 1 69 ? 8.808 0.911 -15.774 1.00 81.38 69 ALA A N 1
ATOM 486 C CA . ALA A 1 69 ? 8.346 -0.087 -14.807 1.00 81.38 69 ALA A CA 1
ATOM 487 C C . ALA A 1 69 ? 6.862 -0.480 -15.006 1.00 81.38 69 ALA A C 1
ATOM 489 O O . ALA A 1 69 ? 6.045 0.393 -15.324 1.00 81.38 69 ALA A O 1
ATOM 490 N N . PRO A 1 70 ? 6.481 -1.760 -14.811 1.00 82.94 70 PRO A N 1
ATOM 491 C CA . PRO A 1 70 ? 5.080 -2.194 -14.826 1.00 82.94 70 PRO A CA 1
ATOM 492 C C . PRO A 1 70 ? 4.265 -1.533 -13.702 1.00 82.94 70 PRO A C 1
ATOM 494 O O . PRO A 1 70 ? 4.739 -1.392 -12.576 1.00 82.94 70 PRO A O 1
ATOM 497 N N . VAL A 1 71 ? 3.020 -1.126 -13.974 1.00 83.00 71 VAL A N 1
ATOM 498 C CA . VAL A 1 71 ? 2.162 -0.482 -12.950 1.00 83.00 71 VAL A CA 1
ATOM 499 C C . VAL A 1 71 ? 1.680 -1.447 -11.864 1.00 83.00 71 VAL A C 1
ATOM 501 O O . VAL A 1 71 ? 1.181 -1.042 -10.815 1.00 83.00 71 VAL A O 1
ATOM 504 N N . GLU A 1 72 ? 1.797 -2.740 -12.109 1.00 81.12 72 GLU A N 1
ATOM 505 C CA . GLU A 1 72 ? 1.336 -3.793 -11.219 1.00 81.12 72 GLU A CA 1
ATOM 50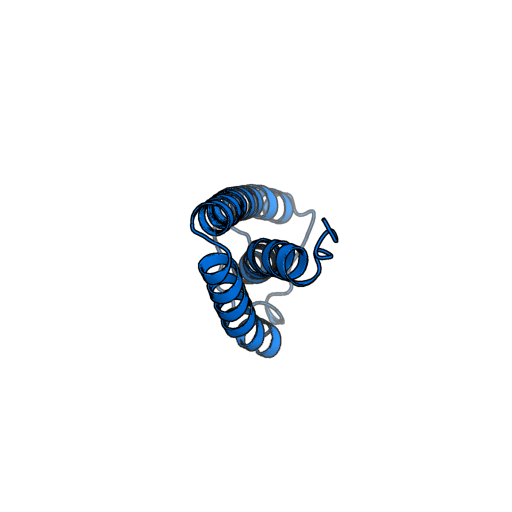6 C C . GLU A 1 72 ? 2.192 -3.888 -9.962 1.00 81.12 72 GLU A C 1
ATOM 508 O O . GLU A 1 72 ? 1.659 -4.210 -8.899 1.00 81.12 72 GLU A O 1
ATOM 513 N N . ASP A 1 73 ? 3.467 -3.507 -10.051 1.00 83.81 73 ASP A N 1
ATOM 514 C CA . ASP A 1 73 ? 4.394 -3.499 -8.918 1.00 83.81 73 ASP A CA 1
ATOM 515 C C . ASP A 1 73 ? 3.927 -2.528 -7.817 1.00 83.81 73 ASP A C 1
ATOM 517 O O . ASP A 1 73 ? 3.996 -2.819 -6.617 1.00 83.81 73 ASP A O 1
ATOM 521 N N . PHE A 1 74 ? 3.264 -1.439 -8.214 1.00 87.38 74 PHE A N 1
ATOM 522 C CA . PHE A 1 74 ? 2.652 -0.479 -7.295 1.00 87.38 74 PHE A CA 1
ATOM 523 C C . PHE A 1 74 ? 1.497 -1.069 -6.487 1.00 87.38 74 PHE A C 1
ATOM 525 O O . PHE A 1 74 ? 1.249 -0.627 -5.364 1.00 87.38 74 PHE A O 1
ATOM 532 N N . SER A 1 75 ? 0.797 -2.080 -7.010 1.00 87.75 75 SER A N 1
ATOM 533 C CA . SER A 1 75 ? -0.309 -2.717 -6.282 1.00 87.75 75 SER A CA 1
ATOM 534 C C . SER A 1 75 ? 0.196 -3.389 -5.006 1.00 87.75 75 SER A C 1
ATOM 536 O O . SER A 1 75 ? -0.452 -3.297 -3.963 1.00 87.75 75 SER A O 1
ATOM 538 N N . TYR A 1 76 ? 1.385 -3.997 -5.053 1.00 86.94 76 TYR A N 1
ATOM 539 C CA . TYR A 1 76 ? 2.004 -4.601 -3.874 1.00 86.94 76 TYR A CA 1
ATOM 540 C C . TYR A 1 76 ? 2.412 -3.542 -2.852 1.00 86.94 76 TYR A C 1
ATOM 542 O O . TYR A 1 76 ? 2.127 -3.706 -1.665 1.00 86.94 76 TYR A O 1
ATOM 550 N N . ALA A 1 77 ? 3.009 -2.434 -3.304 1.00 92.12 77 ALA A N 1
ATOM 551 C CA . ALA A 1 77 ? 3.371 -1.319 -2.430 1.00 92.12 77 ALA A CA 1
ATOM 552 C C . ALA A 1 77 ? 2.138 -0.732 -1.721 1.00 92.12 77 ALA A C 1
ATOM 554 O O . ALA A 1 77 ? 2.156 -0.537 -0.505 1.00 92.12 77 ALA A O 1
ATOM 555 N N . ILE A 1 78 ? 1.038 -0.522 -2.454 1.00 93.38 78 ILE A N 1
ATOM 556 C CA . ILE A 1 78 ? -0.220 0.004 -1.903 1.00 93.38 78 ILE A CA 1
ATOM 557 C C . ILE A 1 78 ? -0.815 -0.956 -0.869 1.00 93.38 78 ILE A C 1
ATOM 559 O O . ILE A 1 78 ? -1.191 -0.532 0.228 1.00 93.38 78 ILE A O 1
ATOM 563 N N . VAL A 1 79 ? -0.895 -2.251 -1.191 1.00 94.25 79 VAL A N 1
ATOM 564 C CA . VAL A 1 79 ? -1.416 -3.263 -0.261 1.00 94.25 79 VAL A CA 1
ATOM 565 C C . VAL A 1 79 ? -0.553 -3.325 0.994 1.00 94.25 79 VAL A C 1
ATOM 567 O O . VAL A 1 79 ? -1.098 -3.265 2.093 1.00 94.25 79 VAL A O 1
ATOM 570 N N . ALA A 1 80 ? 0.772 -3.381 0.862 1.00 93.56 80 ALA A N 1
ATOM 571 C CA . ALA A 1 80 ? 1.679 -3.452 2.004 1.00 93.56 80 ALA A CA 1
ATOM 572 C C . ALA A 1 80 ? 1.573 -2.210 2.906 1.00 93.56 80 ALA A C 1
ATOM 574 O O . ALA A 1 80 ? 1.427 -2.348 4.123 1.00 93.56 80 ALA A O 1
ATOM 575 N N . ALA A 1 81 ? 1.576 -1.007 2.322 1.00 96.38 81 ALA A N 1
ATOM 576 C CA . ALA A 1 81 ? 1.509 0.253 3.066 1.00 96.38 81 ALA A CA 1
ATOM 577 C C . ALA A 1 81 ? 0.206 0.435 3.857 1.00 96.38 81 ALA A C 1
ATOM 579 O O . ALA A 1 81 ? 0.202 1.131 4.871 1.00 96.38 81 ALA A O 1
ATOM 580 N N . LEU A 1 82 ? -0.895 -0.181 3.418 1.00 97.19 82 LEU A N 1
ATOM 581 C CA . LEU A 1 82 ? -2.190 -0.094 4.094 1.00 97.19 82 LEU A CA 1
ATOM 582 C C . LEU A 1 82 ? -2.441 -1.282 5.028 1.00 97.19 82 LEU A C 1
ATOM 584 O O . LEU A 1 82 ? -2.842 -1.095 6.179 1.00 97.19 82 LEU A O 1
ATOM 588 N N . ALA A 1 83 ? -2.194 -2.505 4.559 1.00 96.12 83 ALA A N 1
ATOM 589 C CA . ALA A 1 83 ? -2.504 -3.722 5.299 1.00 96.12 83 ALA A CA 1
ATOM 590 C C . ALA A 1 83 ? -1.612 -3.895 6.533 1.00 96.12 83 ALA A C 1
ATOM 592 O O . ALA A 1 83 ? -2.113 -4.312 7.575 1.00 96.12 83 ALA A O 1
ATOM 593 N N . LEU A 1 84 ? -0.321 -3.545 6.459 1.00 96.19 84 LEU A N 1
ATOM 594 C CA . LEU A 1 84 ? 0.592 -3.716 7.595 1.00 96.19 84 LEU A CA 1
ATOM 595 C C . LEU A 1 84 ? 0.214 -2.822 8.789 1.00 96.19 84 LEU A C 1
ATOM 597 O O . LEU A 1 84 ? 0.071 -3.359 9.891 1.00 96.19 84 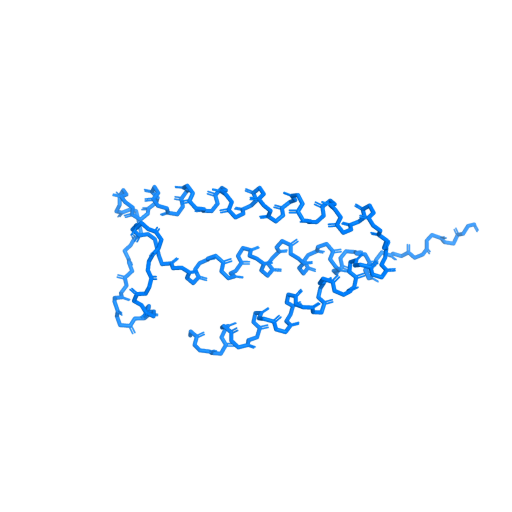LEU A O 1
ATOM 601 N N . PRO A 1 85 ? -0.033 -1.504 8.629 1.00 95.69 85 PRO A N 1
ATOM 602 C CA . PRO A 1 85 ? -0.534 -0.686 9.732 1.00 95.69 85 PRO A CA 1
ATOM 603 C C . PRO A 1 85 ? -1.909 -1.137 10.236 1.00 95.69 85 PRO A C 1
ATOM 605 O O . PRO A 1 85 ? -2.149 -1.114 11.443 1.00 95.69 85 PRO A O 1
ATOM 608 N N . ALA A 1 86 ? -2.809 -1.571 9.343 1.00 96.00 86 ALA A N 1
ATOM 609 C CA . ALA A 1 86 ? -4.129 -2.061 9.741 1.00 96.00 86 ALA A CA 1
ATOM 610 C C . ALA A 1 86 ? -4.009 -3.311 10.624 1.00 96.00 86 ALA A C 1
ATOM 612 O O . ALA A 1 86 ? -4.609 -3.379 11.697 1.00 96.00 86 ALA A O 1
ATOM 613 N N . LEU A 1 87 ? -3.171 -4.265 10.213 1.00 96.44 87 LEU A N 1
ATOM 614 C CA . LEU A 1 87 ? -2.890 -5.478 10.970 1.00 96.44 87 LEU A CA 1
ATOM 615 C C . LEU A 1 87 ? -2.224 -5.156 12.310 1.00 96.44 87 LEU A C 1
ATOM 617 O O . LEU A 1 87 ? -2.627 -5.694 13.336 1.00 96.44 87 LEU A O 1
ATOM 621 N N . TRP A 1 88 ? -1.253 -4.241 12.324 1.00 95.38 88 TRP A N 1
ATOM 622 C CA . TRP A 1 88 ? -0.581 -3.811 13.550 1.00 95.38 88 TRP A CA 1
ATOM 623 C C . TRP A 1 88 ? -1.567 -3.291 14.594 1.00 95.38 88 TRP A C 1
ATOM 625 O O . TRP A 1 88 ? -1.487 -3.644 15.770 1.00 95.38 88 TRP A O 1
ATOM 635 N N . VAL A 1 89 ? -2.515 -2.457 14.168 1.00 94.19 89 VAL A N 1
ATOM 636 C CA . VAL A 1 89 ? -3.510 -1.874 15.067 1.00 94.19 89 VAL A CA 1
ATOM 637 C C . VAL A 1 89 ? -4.517 -2.922 15.551 1.00 94.19 89 VAL A C 1
ATOM 639 O O . VAL A 1 89 ? -4.871 -2.901 16.729 1.00 94.19 89 VAL A O 1
ATOM 642 N N . LEU A 1 90 ? -4.919 -3.868 14.696 1.00 93.56 90 LEU A N 1
ATOM 643 C CA . LEU A 1 90 ? -5.811 -4.975 15.068 1.00 93.56 90 LEU A CA 1
ATOM 644 C C . LEU A 1 90 ? -5.163 -5.968 16.040 1.00 93.56 90 LEU A C 1
ATOM 646 O O . LEU A 1 90 ? -5.826 -6.461 16.950 1.00 93.56 90 LEU A O 1
ATOM 650 N N . LEU A 1 91 ? -3.876 -6.264 15.853 1.00 94.62 91 LEU A N 1
ATOM 651 C CA . LEU A 1 91 ? -3.145 -7.242 16.660 1.00 94.62 91 LEU A CA 1
ATOM 652 C C . LEU A 1 91 ? -2.560 -6.656 17.946 1.00 94.62 91 LEU A C 1
ATOM 654 O O . LEU A 1 91 ? -2.072 -7.411 18.787 1.00 94.62 91 LEU A O 1
ATOM 658 N N . ARG A 1 92 ? -2.578 -5.328 18.121 1.00 88.31 92 ARG A N 1
ATOM 659 C CA . ARG A 1 92 ? -1.984 -4.687 19.295 1.00 88.31 92 ARG A CA 1
ATOM 660 C C . ARG A 1 92 ? -2.699 -5.167 20.566 1.00 88.31 92 ARG A C 1
ATOM 662 O O . ARG A 1 92 ? -3.883 -4.866 20.736 1.00 88.31 92 ARG A O 1
ATOM 669 N N . PRO A 1 93 ? -2.003 -5.839 21.505 1.00 74.31 93 PRO A N 1
ATOM 670 C CA . PRO A 1 93 ? -2.617 -6.253 22.757 1.00 74.31 93 PRO A CA 1
ATOM 671 C C . PRO A 1 93 ? -3.164 -5.029 23.488 1.00 74.31 93 PRO A C 1
ATOM 673 O O . PRO A 1 93 ? -2.460 -4.022 23.648 1.00 74.31 93 PRO A O 1
ATOM 676 N N . ARG A 1 94 ? -4.418 -5.098 23.949 1.00 72.62 94 ARG A N 1
ATOM 677 C CA . ARG A 1 94 ? -4.922 -4.114 24.908 1.00 72.62 94 ARG A CA 1
ATOM 678 C C . ARG A 1 94 ? -4.041 -4.246 26.144 1.00 72.62 94 ARG A C 1
ATOM 680 O O . ARG A 1 94 ? -4.127 -5.253 26.837 1.00 72.62 94 ARG A O 1
ATOM 687 N N . ARG A 1 95 ? -3.164 -3.267 26.396 1.00 68.12 95 ARG A N 1
ATOM 688 C CA . ARG A 1 95 ? -2.483 -3.162 27.692 1.00 68.12 95 ARG A CA 1
ATOM 689 C C . ARG A 1 95 ? -3.587 -3.144 28.746 1.00 68.12 95 ARG A C 1
ATOM 691 O O . ARG A 1 95 ? -4.342 -2.173 28.799 1.00 68.12 95 ARG A O 1
ATOM 698 N N . ALA A 1 96 ? -3.710 -4.236 29.501 1.00 58.53 96 ALA A N 1
ATOM 699 C CA . ALA A 1 96 ? -4.453 -4.239 30.747 1.00 58.53 96 ALA A CA 1
ATOM 700 C C . ALA A 1 96 ? -3.835 -3.117 31.587 1.00 58.53 96 ALA A C 1
ATOM 702 O O . ALA A 1 96 ? -2.619 -3.099 31.787 1.00 58.53 96 ALA A O 1
ATOM 703 N N . ARG A 1 97 ? -4.649 -2.099 31.867 1.00 47.84 97 ARG A N 1
ATOM 704 C CA . ARG A 1 97 ? -4.261 -0.967 32.704 1.00 47.84 97 ARG A CA 1
ATOM 705 C C . ARG A 1 97 ? -3.952 -1.444 34.111 1.00 47.84 97 ARG A C 1
ATOM 707 O O . ARG A 1 97 ? -4.663 -2.366 34.562 1.00 47.84 97 ARG A O 1
#

Radius of gyration: 16.04 Å; Cα contacts (8 Å, |Δi|>4): 76; chains: 1; bounding box: 32×23×55 Å

InterPro domains:
  IPR017825 Lycopene cyclase domain [PF18916] (15-86)
  IPR017825 Lycopene cyclase domain [TIGR03462] (6-89)

Mean predicted aligned error: 6.07 Å